Protein AF-A0A946HMH4-F1 (afdb_monomer_lite)

pLDDT: mean 85.77, std 17.29, range [41.47, 97.5]

Structure (mmCIF, N/CA/C/O backbone):
data_AF-A0A946HMH4-F1
#
_entry.id   AF-A0A946HMH4-F1
#
loop_
_atom_site.group_PDB
_atom_site.id
_atom_site.type_symbol
_atom_site.label_atom_id
_atom_site.label_alt_id
_atom_site.label_comp_id
_atom_site.label_asym_id
_atom_site.label_entity_id
_atom_site.label_seq_id
_atom_site.pdbx_PDB_ins_code
_atom_site.Cartn_x
_atom_site.Cartn_y
_atom_site.Cartn_z
_atom_site.occupancy
_atom_site.B_iso_or_equiv
_atom_site.auth_seq_id
_atom_site.auth_comp_id
_atom_site.auth_asym_id
_atom_site.auth_atom_id
_atom_site.pdbx_PDB_model_num
ATOM 1 N N . MET A 1 1 ? 57.431 -15.577 21.404 1.00 46.88 1 MET A N 1
ATOM 2 C CA . MET A 1 1 ? 56.459 -16.675 21.231 1.00 46.88 1 MET A CA 1
ATOM 3 C C . MET A 1 1 ? 55.102 -16.107 21.627 1.00 46.88 1 MET A C 1
ATOM 5 O O . MET A 1 1 ? 54.941 -15.817 22.798 1.00 46.88 1 MET A O 1
ATOM 9 N N . ARG A 1 2 ? 54.227 -15.893 20.629 1.00 43.94 2 ARG A N 1
ATOM 10 C CA . ARG A 1 2 ? 52.800 -15.492 20.683 1.00 43.94 2 ARG A CA 1
ATOM 11 C C . ARG A 1 2 ? 52.410 -14.152 21.348 1.00 43.94 2 ARG A C 1
ATOM 13 O O . ARG A 1 2 ? 52.299 -14.066 22.560 1.00 43.94 2 ARG A O 1
ATOM 20 N N . ASP A 1 3 ? 52.084 -13.182 20.493 1.00 54.28 3 ASP A N 1
ATOM 21 C CA . ASP A 1 3 ? 50.926 -12.270 20.629 1.00 54.28 3 ASP A CA 1
ATOM 22 C C . ASP A 1 3 ? 49.604 -13.092 20.633 1.00 54.28 3 ASP A C 1
ATOM 24 O O . ASP A 1 3 ? 49.654 -14.216 20.106 1.00 54.28 3 ASP A O 1
ATOM 28 N N . PRO A 1 4 ? 48.435 -12.613 21.150 1.00 51.03 4 PRO A N 1
ATOM 29 C CA . PRO A 1 4 ? 47.890 -11.296 20.771 1.00 51.03 4 PRO A CA 1
ATOM 30 C C . PRO A 1 4 ? 46.939 -10.531 21.731 1.00 51.03 4 PRO A C 1
ATOM 32 O O . PRO A 1 4 ? 46.182 -11.094 22.509 1.00 51.03 4 PRO A O 1
ATOM 35 N N . ILE A 1 5 ? 46.967 -9.203 21.565 1.00 48.56 5 ILE A N 1
ATOM 36 C CA . ILE A 1 5 ? 45.834 -8.269 21.380 1.00 48.56 5 ILE A CA 1
ATOM 37 C C . ILE A 1 5 ? 44.483 -8.714 21.969 1.00 48.56 5 ILE A C 1
ATOM 39 O O . ILE A 1 5 ? 43.686 -9.371 21.300 1.00 48.56 5 ILE A O 1
ATOM 43 N N . GLU A 1 6 ? 44.187 -8.243 23.179 1.00 49.50 6 GLU A N 1
ATOM 44 C CA . GLU A 1 6 ? 42.822 -8.142 23.693 1.00 49.50 6 GLU A CA 1
ATOM 45 C C . GLU A 1 6 ? 42.291 -6.716 23.530 1.00 49.50 6 GLU A C 1
ATOM 47 O O . GLU A 1 6 ? 43.016 -5.731 23.668 1.00 49.50 6 GLU A O 1
ATOM 52 N N . SER A 1 7 ? 40.980 -6.647 23.312 1.00 49.72 7 SER A N 1
ATOM 53 C CA . SER A 1 7 ? 40.153 -5.444 23.171 1.00 49.72 7 SER A CA 1
ATOM 54 C C . SER A 1 7 ? 40.175 -4.817 21.783 1.00 49.72 7 SER A C 1
ATOM 56 O O . SER A 1 7 ? 40.622 -3.697 21.542 1.00 49.72 7 SER A O 1
ATOM 58 N N . GLN A 1 8 ? 39.609 -5.605 20.870 1.00 50.38 8 GLN A N 1
ATOM 59 C CA . GLN A 1 8 ? 38.923 -5.156 19.671 1.00 50.38 8 GLN A CA 1
ATOM 60 C C . GLN A 1 8 ? 38.132 -3.867 19.916 1.00 50.38 8 GLN A C 1
ATOM 62 O O . GLN A 1 8 ? 37.273 -3.782 20.791 1.00 50.38 8 GLN A O 1
ATOM 67 N N . PHE A 1 9 ? 38.439 -2.893 19.065 1.00 48.16 9 PHE A N 1
ATOM 68 C CA . PHE A 1 9 ? 37.556 -1.849 18.579 1.00 48.16 9 PHE A CA 1
ATOM 69 C C . PHE A 1 9 ? 36.086 -2.291 18.595 1.00 48.16 9 PHE A C 1
ATOM 71 O O . PHE A 1 9 ? 35.651 -3.029 17.710 1.00 48.16 9 PHE A O 1
ATOM 78 N N . LEU A 1 10 ? 35.301 -1.770 19.539 1.00 47.47 10 LEU A N 1
ATOM 79 C CA . LEU A 1 10 ? 33.879 -1.581 19.294 1.00 47.47 10 LEU A CA 1
ATOM 80 C C . LEU A 1 10 ? 33.801 -0.464 18.246 1.00 47.47 10 LEU A C 1
ATOM 82 O O . LEU A 1 10 ? 33.780 0.723 18.568 1.00 47.47 10 LEU A O 1
ATOM 86 N N . GLN A 1 11 ? 33.887 -0.841 16.970 1.00 50.78 11 GLN A N 1
ATOM 87 C CA . GLN A 1 11 ? 33.410 0.024 15.907 1.00 50.78 11 GLN A CA 1
ATOM 88 C C . GLN A 1 11 ? 31.916 0.174 16.170 1.00 50.78 11 GLN A C 1
ATOM 90 O O . GLN A 1 11 ? 31.138 -0.736 15.899 1.00 50.78 11 GLN A O 1
ATOM 95 N N . THR A 1 12 ? 31.527 1.299 16.765 1.00 47.81 12 THR A N 1
ATOM 96 C CA . THR A 1 12 ? 30.177 1.825 16.618 1.00 47.81 12 THR A CA 1
ATOM 97 C C . THR A 1 12 ? 29.955 1.922 15.119 1.00 47.81 12 THR A C 1
ATOM 99 O O . THR A 1 12 ? 30.459 2.843 14.479 1.00 47.81 12 THR A O 1
ATOM 102 N N . ILE A 1 13 ? 29.298 0.916 14.542 1.00 54.22 13 ILE A N 1
ATOM 103 C CA . ILE A 1 13 ? 28.762 1.018 13.194 1.00 54.22 13 ILE A CA 1
ATOM 104 C C . ILE A 1 13 ? 27.828 2.228 13.269 1.00 54.22 13 ILE A C 1
ATOM 106 O O . ILE A 1 13 ? 26.900 2.203 14.083 1.00 54.22 13 ILE A O 1
ATOM 110 N N . PRO A 1 14 ? 28.085 3.320 12.532 1.00 41.47 14 PRO A N 1
ATOM 111 C CA . PRO A 1 14 ? 27.099 4.375 12.446 1.00 41.47 14 PRO A CA 1
ATOM 112 C C . PRO A 1 14 ? 25.861 3.744 11.806 1.00 41.47 14 PRO A C 1
ATOM 114 O O . PRO A 1 14 ? 25.912 3.291 10.664 1.00 41.47 14 PRO A O 1
ATOM 117 N N . ALA A 1 15 ? 24.773 3.646 12.573 1.00 51.88 15 ALA A N 1
ATOM 118 C CA . ALA A 1 15 ? 23.441 3.315 12.080 1.00 51.88 15 ALA A CA 1
ATOM 119 C C . ALA A 1 15 ? 22.941 4.496 11.239 1.00 51.88 15 ALA A C 1
ATOM 121 O O . ALA A 1 15 ? 22.095 5.284 11.650 1.00 51.88 15 ALA A O 1
ATOM 122 N N . THR A 1 16 ? 23.580 4.703 10.099 1.00 49.69 16 THR A N 1
ATOM 123 C CA . THR A 1 16 ? 23.320 5.802 9.184 1.00 49.69 16 THR A CA 1
ATOM 124 C C . THR A 1 16 ? 23.278 5.148 7.809 1.00 49.69 16 THR A C 1
ATOM 126 O O . THR A 1 16 ? 24.295 4.632 7.357 1.00 49.69 16 THR A O 1
ATOM 129 N N . ASP A 1 17 ? 22.075 5.091 7.230 1.00 44.22 17 ASP A N 1
ATOM 130 C CA . ASP A 1 17 ? 21.716 4.551 5.902 1.00 44.22 17 ASP A CA 1
ATOM 131 C C . ASP A 1 17 ? 21.231 3.086 5.792 1.00 44.22 17 ASP A C 1
ATOM 133 O O . ASP A 1 17 ? 21.239 2.531 4.699 1.00 44.22 17 ASP A O 1
ATOM 137 N N . ALA A 1 18 ? 20.736 2.452 6.863 1.00 46.19 18 ALA A N 1
ATOM 138 C CA . ALA A 1 18 ? 20.024 1.160 6.740 1.00 46.19 18 ALA A CA 1
ATOM 139 C C . ALA A 1 18 ? 18.513 1.294 6.440 1.00 46.19 18 ALA A C 1
ATOM 141 O O . ALA A 1 18 ? 17.882 0.296 6.123 1.00 46.19 18 ALA A O 1
ATOM 142 N N . TYR A 1 19 ? 17.962 2.511 6.531 1.00 52.53 19 TYR A N 1
ATOM 143 C CA . TYR A 1 19 ? 16.529 2.814 6.365 1.00 52.53 19 TYR A CA 1
ATOM 144 C C . TYR A 1 19 ? 16.202 3.573 5.075 1.00 52.53 19 TYR A C 1
ATOM 146 O O . TYR A 1 19 ? 15.056 3.890 4.809 1.00 52.53 19 TYR A O 1
ATOM 154 N N . ALA A 1 20 ? 17.200 3.917 4.261 1.00 56.62 20 ALA A N 1
ATOM 155 C CA . ALA A 1 20 ? 16.919 4.466 2.946 1.00 56.62 20 ALA A CA 1
ATOM 156 C C . ALA A 1 20 ? 16.812 3.284 1.991 1.00 56.62 20 ALA A C 1
ATOM 158 O O . ALA A 1 20 ? 17.843 2.714 1.620 1.00 56.62 20 ALA A O 1
ATOM 159 N N . LEU A 1 21 ? 15.594 2.917 1.592 1.00 66.38 21 LEU A N 1
ATOM 160 C CA . LEU A 1 21 ? 15.404 2.039 0.443 1.00 66.38 21 LEU A CA 1
ATOM 161 C C . LEU A 1 21 ? 16.364 2.450 -0.680 1.00 66.38 21 LEU A C 1
ATOM 163 O O . LEU A 1 21 ? 16.369 3.602 -1.131 1.00 66.38 21 LEU A O 1
ATOM 167 N N . ASP A 1 22 ? 17.227 1.522 -1.108 1.00 76.75 22 ASP A N 1
ATOM 168 C CA . ASP A 1 22 ? 18.206 1.817 -2.151 1.00 76.75 22 ASP A CA 1
ATOM 169 C C . ASP A 1 22 ? 17.431 2.268 -3.396 1.00 76.75 22 ASP A C 1
ATOM 171 O O . ASP A 1 22 ? 16.521 1.580 -3.858 1.00 76.75 22 ASP A O 1
ATOM 175 N N . ARG A 1 23 ? 17.806 3.407 -3.991 1.00 79.00 23 ARG A N 1
ATOM 176 C CA . ARG A 1 23 ? 17.242 3.888 -5.266 1.00 79.00 23 ARG A CA 1
ATOM 177 C C . ARG A 1 23 ? 17.214 2.798 -6.342 1.00 79.00 23 ARG A C 1
ATOM 179 O O . ARG A 1 23 ? 16.384 2.848 -7.246 1.00 79.00 23 ARG A O 1
ATOM 186 N N . LYS A 1 24 ? 18.116 1.813 -6.261 1.00 83.50 24 LYS A N 1
ATOM 187 C CA . LYS A 1 24 ? 18.099 0.626 -7.124 1.00 83.50 24 LYS A CA 1
ATOM 188 C C . LYS A 1 24 ? 16.880 -0.271 -6.907 1.00 83.50 24 LYS A C 1
ATOM 190 O O . LYS A 1 24 ? 16.355 -0.775 -7.893 1.00 83.50 24 LYS A O 1
ATOM 195 N N . ALA A 1 25 ? 16.443 -0.473 -5.665 1.00 85.75 25 ALA A N 1
ATOM 196 C CA . ALA A 1 25 ? 15.258 -1.262 -5.341 1.00 85.75 25 ALA A CA 1
ATOM 197 C C . ALA A 1 25 ? 14.000 -0.594 -5.905 1.00 85.75 25 ALA A C 1
ATOM 199 O O . ALA A 1 25 ? 13.253 -1.231 -6.643 1.00 85.75 25 ALA A O 1
ATOM 200 N N . VAL A 1 26 ? 13.842 0.716 -5.682 1.00 90.31 26 VAL A N 1
ATOM 201 C CA . VAL A 1 26 ? 12.727 1.493 -6.251 1.00 90.31 26 VAL A CA 1
ATOM 202 C C . VAL A 1 26 ? 12.725 1.411 -7.781 1.00 90.31 26 VAL A C 1
ATOM 204 O O . VAL A 1 26 ? 11.697 1.125 -8.388 1.00 90.31 26 VAL A O 1
ATOM 207 N N . ALA A 1 27 ? 13.885 1.582 -8.425 1.00 91.81 27 ALA A N 1
ATOM 208 C CA . ALA A 1 27 ? 13.994 1.463 -9.879 1.00 91.81 27 ALA A CA 1
ATOM 209 C C . ALA A 1 27 ? 13.638 0.057 -10.397 1.00 91.81 27 ALA A C 1
ATOM 211 O O . ALA A 1 27 ? 13.011 -0.064 -11.448 1.00 91.81 27 ALA A O 1
ATOM 212 N N . ALA A 1 28 ? 14.022 -1.000 -9.674 1.00 93.19 28 ALA A N 1
ATOM 213 C CA . ALA A 1 28 ? 13.677 -2.374 -10.030 1.00 93.19 28 ALA A CA 1
ATOM 214 C C . ALA A 1 28 ? 12.169 -2.636 -9.903 1.00 93.19 28 ALA A C 1
ATOM 216 O O . ALA A 1 28 ? 11.589 -3.269 -10.784 1.00 93.19 28 ALA A O 1
ATOM 217 N N . VAL A 1 29 ? 11.529 -2.104 -8.858 1.00 94.50 29 VAL A N 1
ATOM 218 C CA . VAL A 1 29 ? 10.074 -2.184 -8.681 1.00 94.50 29 VAL A CA 1
ATOM 219 C C . VAL A 1 29 ? 9.356 -1.462 -9.816 1.00 94.50 29 VAL A C 1
ATOM 221 O O . VAL A 1 29 ? 8.521 -2.069 -10.478 1.00 94.50 29 VAL A O 1
ATOM 224 N N . LEU A 1 30 ? 9.726 -0.214 -10.123 1.00 94.69 30 LEU A N 1
ATOM 225 C CA . LEU A 1 30 ? 9.123 0.536 -11.233 1.00 94.69 30 LEU A CA 1
ATOM 226 C C . LEU A 1 30 ? 9.286 -0.188 -12.578 1.00 94.69 30 LEU A C 1
ATOM 228 O O . LEU A 1 30 ? 8.341 -0.258 -13.361 1.00 94.69 30 LEU A O 1
ATOM 232 N N . TYR A 1 31 ? 10.451 -0.794 -12.821 1.00 96.12 31 TYR A N 1
ATOM 233 C CA . TYR A 1 31 ? 10.666 -1.618 -14.009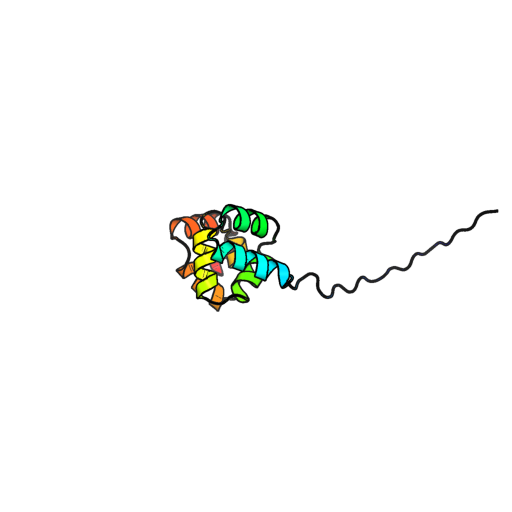 1.00 96.12 31 TYR A CA 1
ATOM 234 C C . TYR A 1 31 ? 9.719 -2.829 -14.056 1.00 96.12 31 TYR A C 1
ATOM 236 O O . TYR A 1 31 ? 9.123 -3.097 -15.100 1.00 96.12 31 TYR A O 1
ATOM 244 N N . ALA A 1 32 ? 9.526 -3.531 -12.935 1.00 96.25 32 ALA A N 1
ATOM 245 C CA . ALA A 1 32 ? 8.573 -4.637 -12.852 1.00 96.25 32 ALA A CA 1
ATOM 246 C C . ALA A 1 32 ? 7.133 -4.171 -13.138 1.00 96.25 32 ALA A C 1
ATOM 248 O O . ALA A 1 32 ? 6.406 -4.841 -13.875 1.00 96.25 32 ALA A O 1
ATOM 249 N N . LEU A 1 33 ? 6.738 -2.990 -12.641 1.00 96.44 33 LEU A N 1
ATOM 250 C CA . LEU A 1 33 ? 5.430 -2.390 -12.935 1.00 96.44 33 LEU A CA 1
ATOM 251 C C . LEU A 1 33 ? 5.267 -2.069 -14.425 1.00 96.44 33 LEU A C 1
ATOM 253 O O . LEU A 1 33 ? 4.210 -2.338 -15.004 1.00 96.44 33 LEU A O 1
ATOM 257 N N . ASP A 1 34 ? 6.291 -1.501 -15.063 1.00 96.38 34 ASP A N 1
ATOM 258 C CA . ASP A 1 34 ? 6.292 -1.170 -16.497 1.00 96.38 34 ASP A CA 1
ATOM 259 C C . ASP A 1 34 ? 6.180 -2.400 -17.389 1.00 96.38 34 ASP A C 1
ATOM 261 O O . ASP A 1 34 ? 5.497 -2.365 -18.413 1.00 96.38 34 ASP A O 1
ATOM 265 N N . MET A 1 35 ? 6.763 -3.511 -16.955 1.00 97.06 35 MET A N 1
ATOM 266 C CA . MET A 1 35 ? 6.643 -4.796 -17.635 1.00 97.06 35 MET A CA 1
ATOM 267 C C . MET A 1 35 ? 5.376 -5.572 -17.246 1.00 97.06 35 MET A C 1
ATOM 269 O O . MET A 1 35 ? 5.101 -6.607 -17.852 1.00 97.06 35 MET A O 1
ATOM 273 N N . SER A 1 36 ? 4.599 -5.086 -16.265 1.00 95.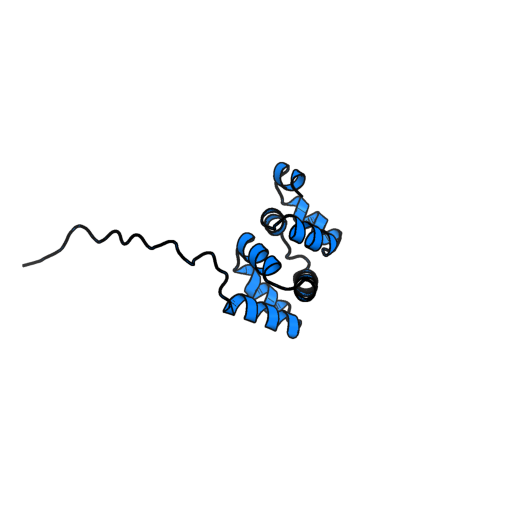19 36 SER A N 1
ATOM 274 C CA . SER A 1 36 ? 3.496 -5.828 -15.627 1.00 95.19 36 SER A CA 1
ATOM 275 C C . SER A 1 36 ? 3.926 -7.227 -15.152 1.00 95.19 36 SER A C 1
ATOM 277 O O . SER A 1 36 ? 3.163 -8.191 -15.229 1.00 95.19 36 SER A O 1
ATOM 279 N N . ASP A 1 37 ? 5.173 -7.347 -14.690 1.00 97.19 37 ASP A N 1
ATOM 280 C CA . ASP A 1 37 ? 5.774 -8.603 -14.246 1.00 97.19 37 ASP A CA 1
ATOM 281 C C . ASP A 1 37 ? 5.488 -8.822 -12.758 1.00 97.19 37 ASP A C 1
ATOM 283 O O . ASP A 1 37 ? 6.271 -8.455 -11.878 1.00 97.19 37 ASP A O 1
ATOM 287 N N . GLN A 1 38 ? 4.330 -9.424 -12.481 1.00 96.00 38 GLN A N 1
ATOM 288 C CA . GLN A 1 38 ? 3.906 -9.727 -11.116 1.00 96.00 38 GLN A CA 1
ATOM 289 C C . GLN A 1 38 ? 4.911 -10.630 -10.392 1.00 96.00 38 GLN A C 1
ATOM 291 O O . GLN A 1 38 ? 5.213 -10.398 -9.229 1.00 96.00 38 GLN A O 1
ATOM 296 N N . ALA A 1 39 ? 5.469 -11.640 -11.064 1.00 95.94 39 ALA A N 1
ATOM 297 C CA . ALA A 1 39 ? 6.382 -12.582 -10.421 1.00 95.94 39 ALA A CA 1
ATOM 298 C C . ALA A 1 39 ? 7.669 -11.888 -9.955 1.00 95.94 39 ALA A C 1
ATOM 300 O O . ALA A 1 39 ? 8.152 -12.148 -8.851 1.00 95.94 39 ALA A O 1
ATOM 301 N N . GLN A 1 40 ? 8.205 -10.979 -10.775 1.00 95.62 40 GLN A N 1
ATOM 302 C CA . GLN A 1 40 ? 9.341 -10.154 -10.383 1.00 95.62 40 GLN A CA 1
ATOM 303 C C . GLN A 1 40 ? 8.979 -9.195 -9.246 1.00 95.62 40 GLN A C 1
ATOM 305 O O . GLN A 1 40 ? 9.758 -9.086 -8.300 1.00 95.62 40 GLN A O 1
ATOM 310 N N . LEU A 1 41 ? 7.811 -8.544 -9.307 1.00 96.38 41 LEU A N 1
ATOM 311 C CA . LEU A 1 41 ? 7.346 -7.658 -8.239 1.00 96.38 41 LEU A CA 1
ATOM 312 C C . LEU A 1 41 ? 7.275 -8.403 -6.898 1.00 96.38 41 LEU A C 1
ATOM 314 O O . LEU A 1 41 ? 7.875 -7.954 -5.926 1.00 96.38 41 LEU A O 1
ATOM 318 N N . LEU A 1 42 ? 6.631 -9.572 -6.859 1.00 95.56 42 LEU A N 1
ATOM 319 C CA . LEU A 1 42 ? 6.521 -10.390 -5.647 1.00 95.56 42 LEU A CA 1
ATOM 320 C C . LEU A 1 42 ? 7.890 -10.827 -5.114 1.00 95.56 42 LEU A C 1
ATOM 322 O O . LEU A 1 42 ? 8.144 -10.772 -3.912 1.00 95.56 42 LEU A O 1
ATOM 326 N N . GLY A 1 43 ? 8.805 -11.224 -6.002 1.00 94.94 43 GLY A N 1
ATOM 327 C CA . GLY A 1 43 ? 10.166 -11.594 -5.613 1.00 94.94 43 GLY A CA 1
ATOM 328 C C . GLY A 1 43 ? 10.964 -10.432 -5.013 1.00 94.94 43 GLY A C 1
ATOM 329 O O . GLY A 1 43 ? 11.775 -10.653 -4.119 1.00 94.94 43 GLY A O 1
ATOM 330 N N . LEU A 1 44 ? 10.733 -9.204 -5.483 1.00 93.75 44 LEU A N 1
ATOM 331 C CA . LEU A 1 44 ? 11.356 -8.003 -4.926 1.00 93.75 44 LEU A CA 1
ATOM 332 C C . LEU A 1 44 ? 10.725 -7.615 -3.586 1.00 93.75 44 LEU A C 1
ATOM 334 O O . LEU A 1 44 ? 11.452 -7.330 -2.641 1.00 93.75 44 LEU A O 1
ATOM 338 N N . MET A 1 45 ? 9.393 -7.619 -3.506 1.00 93.69 45 MET A N 1
ATOM 339 C CA . MET A 1 45 ? 8.653 -7.145 -2.335 1.00 93.69 45 MET A CA 1
ATOM 340 C C . MET A 1 45 ? 8.708 -8.113 -1.151 1.00 93.69 45 MET A C 1
ATOM 342 O O . MET A 1 45 ? 8.845 -7.665 -0.023 1.00 93.69 45 MET A O 1
ATOM 346 N N . SER A 1 46 ? 8.715 -9.429 -1.384 1.00 91.31 46 SER A N 1
ATOM 347 C CA . SER A 1 46 ? 8.794 -10.442 -0.311 1.00 91.31 46 SER A CA 1
ATOM 348 C C . SER A 1 46 ? 10.086 -10.409 0.518 1.00 91.31 46 SER A C 1
ATOM 350 O O . SER A 1 46 ? 10.164 -11.051 1.564 1.00 91.31 46 SER A O 1
ATOM 352 N N . ALA A 1 47 ? 11.115 -9.693 0.056 1.00 89.12 47 ALA A N 1
ATOM 353 C CA . ALA A 1 47 ? 12.362 -9.492 0.788 1.00 89.12 47 ALA A CA 1
ATOM 354 C C . ALA A 1 47 ? 12.384 -8.193 1.615 1.00 89.12 47 ALA A C 1
ATOM 356 O O . ALA A 1 47 ? 13.365 -7.956 2.322 1.00 89.12 47 ALA A O 1
ATOM 357 N N . LEU A 1 48 ? 11.357 -7.347 1.490 1.00 91.31 48 LEU A N 1
ATOM 358 C CA . LEU A 1 48 ? 11.249 -6.051 2.156 1.00 91.31 48 LEU A CA 1
ATOM 359 C C . LEU A 1 48 ? 10.405 -6.165 3.426 1.00 91.31 48 LEU A C 1
ATOM 361 O O . LEU A 1 48 ? 9.476 -6.970 3.487 1.00 91.31 48 LEU A O 1
ATOM 365 N N . HIS A 1 49 ? 10.711 -5.344 4.432 1.00 93.75 49 HIS A N 1
ATOM 366 C CA . HIS A 1 49 ? 9.827 -5.210 5.589 1.00 93.75 49 HIS A CA 1
ATOM 367 C C . HIS A 1 49 ? 8.597 -4.361 5.233 1.00 93.75 49 HIS A C 1
ATOM 369 O O . HIS A 1 49 ? 8.672 -3.553 4.302 1.00 93.75 49 HIS A O 1
ATOM 375 N N . PRO A 1 50 ? 7.491 -4.469 5.993 1.00 94.19 50 PRO A N 1
ATOM 376 C CA . PRO A 1 50 ? 6.317 -3.619 5.794 1.00 94.19 50 PRO A CA 1
ATOM 377 C C . PRO A 1 50 ? 6.642 -2.118 5.775 1.00 94.19 50 PRO A C 1
ATOM 379 O O . PRO A 1 50 ? 6.203 -1.422 4.864 1.00 94.19 50 PRO A O 1
ATOM 382 N N . ALA A 1 51 ? 7.505 -1.649 6.684 1.00 93.75 51 ALA A N 1
ATOM 383 C CA . ALA A 1 51 ? 7.969 -0.259 6.718 1.00 93.75 51 ALA A CA 1
ATOM 384 C C . ALA A 1 51 ? 8.742 0.150 5.449 1.00 93.75 51 ALA A C 1
ATOM 386 O O . ALA A 1 51 ? 8.536 1.234 4.916 1.00 93.75 51 ALA A O 1
ATOM 387 N N . ASP A 1 52 ? 9.573 -0.743 4.900 1.00 93.62 52 ASP A N 1
ATOM 388 C CA . ASP A 1 52 ? 10.257 -0.483 3.630 1.00 93.62 52 ASP A CA 1
ATOM 389 C C . ASP A 1 52 ? 9.229 -0.382 2.484 1.00 93.62 52 ASP A C 1
ATOM 391 O O . ASP A 1 52 ? 9.326 0.474 1.610 1.00 93.62 52 ASP A O 1
ATOM 395 N N . ILE A 1 53 ? 8.208 -1.243 2.465 1.00 95.06 53 ILE A N 1
ATOM 396 C CA . ILE A 1 53 ? 7.151 -1.176 1.445 1.00 95.06 53 ILE A CA 1
ATOM 397 C C . ILE A 1 53 ? 6.346 0.126 1.577 1.00 95.06 53 ILE A C 1
ATOM 399 O O . ILE A 1 53 ? 6.040 0.744 0.554 1.00 95.06 53 ILE A O 1
ATOM 403 N N . ALA A 1 54 ? 6.044 0.564 2.800 1.00 95.38 54 ALA A N 1
ATOM 404 C CA . ALA A 1 54 ? 5.407 1.850 3.067 1.00 95.38 54 ALA A CA 1
ATOM 405 C C . ALA A 1 54 ? 6.256 3.011 2.519 1.00 95.38 54 ALA A C 1
ATOM 407 O O . ALA A 1 54 ? 5.783 3.752 1.655 1.00 95.38 54 ALA A O 1
ATOM 408 N N . ASP A 1 55 ? 7.544 3.071 2.869 1.00 94.06 55 ASP A N 1
ATOM 409 C CA . ASP A 1 55 ? 8.493 4.061 2.342 1.00 94.06 55 ASP A CA 1
ATOM 410 C C . ASP A 1 55 ? 8.529 4.074 0.802 1.00 94.06 55 ASP A C 1
ATOM 412 O O . ASP A 1 55 ? 8.625 5.130 0.168 1.00 94.06 55 ASP A O 1
ATOM 416 N N . LEU A 1 56 ? 8.460 2.901 0.160 1.00 94.69 56 LEU A N 1
ATOM 417 C CA . LEU A 1 56 ? 8.415 2.799 -1.300 1.00 94.69 56 LEU A CA 1
ATOM 418 C C . LEU A 1 56 ? 7.136 3.414 -1.865 1.00 94.69 56 LEU A C 1
ATOM 420 O O . LEU A 1 56 ? 7.200 4.159 -2.848 1.00 94.69 56 LEU A O 1
ATOM 424 N N . 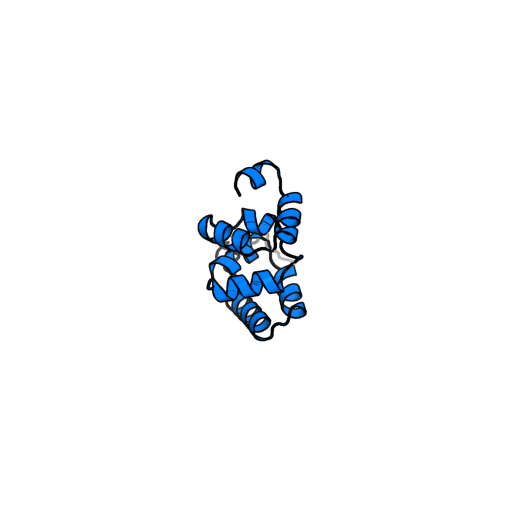LEU A 1 57 ? 5.988 3.087 -1.268 1.00 96.00 57 LEU A N 1
ATOM 425 C CA . LEU A 1 57 ? 4.691 3.618 -1.673 1.00 96.00 57 LEU A CA 1
ATOM 426 C C . LEU A 1 57 ? 4.666 5.139 -1.539 1.00 96.00 57 LEU A C 1
ATOM 428 O O . LEU A 1 57 ? 4.108 5.786 -2.418 1.00 96.00 57 LEU A O 1
ATOM 432 N N . GLU A 1 58 ? 5.297 5.714 -0.520 1.00 94.94 58 GLU A N 1
ATOM 433 C CA . GLU A 1 58 ? 5.386 7.164 -0.308 1.00 94.94 58 GLU A CA 1
ATOM 434 C C . GLU A 1 58 ? 6.318 7.868 -1.305 1.00 94.94 58 GLU A C 1
ATOM 436 O O . GLU A 1 58 ? 6.053 8.995 -1.735 1.00 94.94 58 GLU A O 1
ATOM 441 N N . GLN A 1 59 ? 7.394 7.200 -1.727 1.00 92.81 59 GLN A N 1
ATOM 442 C CA . GLN A 1 59 ? 8.373 7.755 -2.667 1.00 92.81 59 GLN A CA 1
ATOM 443 C C . GLN A 1 59 ? 7.876 7.814 -4.116 1.00 92.81 59 GLN A C 1
ATOM 445 O O . GLN A 1 59 ? 8.335 8.659 -4.896 1.00 92.81 59 GLN A O 1
ATOM 450 N N . ILE A 1 60 ? 6.981 6.907 -4.511 1.00 94.19 60 ILE A N 1
ATOM 451 C CA . ILE A 1 60 ? 6.458 6.847 -5.879 1.00 94.19 60 ILE A CA 1
ATOM 452 C C . ILE A 1 60 ? 5.231 7.750 -6.058 1.00 94.19 60 ILE A C 1
ATOM 454 O O . ILE A 1 60 ? 4.527 8.125 -5.121 1.00 94.19 60 ILE A O 1
ATOM 458 N N . ASN A 1 61 ? 4.968 8.136 -7.307 1.00 95.50 61 ASN A N 1
ATOM 459 C CA . ASN A 1 61 ? 3.794 8.945 -7.624 1.00 95.50 61 ASN A CA 1
ATOM 460 C C . ASN A 1 61 ? 2.496 8.115 -7.511 1.00 95.50 61 ASN A C 1
ATOM 462 O O . ASN A 1 61 ? 2.515 6.888 -7.601 1.00 95.50 61 ASN A O 1
ATOM 466 N N . ALA A 1 62 ? 1.354 8.796 -7.386 1.00 95.81 62 ALA A N 1
ATOM 467 C CA . ALA A 1 62 ? 0.040 8.164 -7.217 1.00 95.81 62 ALA A CA 1
ATOM 468 C C . ALA A 1 62 ? -0.337 7.176 -8.341 1.00 95.81 62 ALA A C 1
ATOM 470 O O . ALA A 1 62 ? -1.014 6.177 -8.103 1.00 95.81 62 ALA A O 1
ATOM 471 N N . PHE A 1 63 ? 0.109 7.431 -9.577 1.00 96.12 63 PHE A N 1
ATOM 472 C CA . PHE A 1 63 ? -0.170 6.543 -10.706 1.00 96.12 63 PHE A CA 1
ATOM 473 C C . PHE A 1 63 ? 0.569 5.208 -10.562 1.00 96.12 63 PHE A C 1
ATOM 475 O O . PHE A 1 63 ? -0.044 4.149 -10.696 1.00 96.12 63 PHE A O 1
ATOM 482 N N . ASP A 1 64 ? 1.861 5.248 -10.240 1.00 97.06 64 ASP A N 1
ATOM 483 C CA . ASP A 1 64 ? 2.659 4.039 -10.030 1.00 97.06 64 ASP A CA 1
ATOM 484 C C . ASP A 1 64 ? 2.257 3.305 -8.749 1.00 97.06 64 ASP A C 1
ATOM 486 O O . ASP A 1 64 ? 2.194 2.078 -8.749 1.00 97.06 64 ASP A O 1
ATOM 490 N N . ARG A 1 65 ? 1.875 4.034 -7.695 1.00 97.06 65 ARG A N 1
ATOM 491 C CA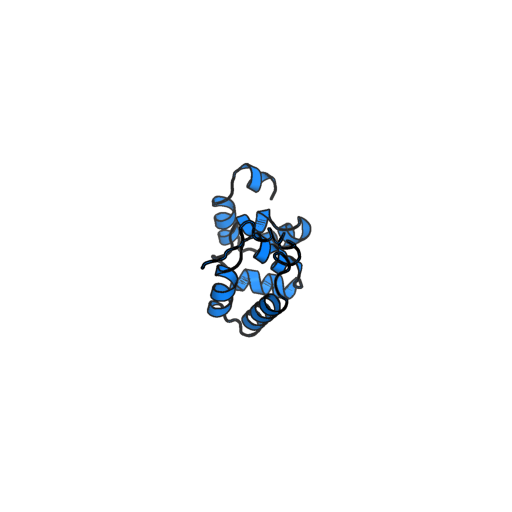 . ARG A 1 65 ? 1.308 3.456 -6.470 1.00 97.06 65 ARG A CA 1
ATOM 492 C C . ARG A 1 65 ? 0.050 2.641 -6.750 1.00 97.06 65 ARG A C 1
ATOM 494 O O . ARG A 1 65 ? -0.028 1.491 -6.330 1.00 97.06 65 ARG A O 1
ATOM 501 N N . ARG A 1 66 ? -0.897 3.179 -7.528 1.00 96.31 66 ARG A N 1
ATOM 502 C CA . ARG A 1 66 ? -2.099 2.437 -7.946 1.00 96.31 66 ARG A CA 1
ATOM 503 C C . ARG A 1 66 ? -1.734 1.151 -8.691 1.00 96.31 66 ARG A C 1
ATOM 505 O O . ARG A 1 66 ? -2.256 0.090 -8.371 1.00 96.31 66 ARG A O 1
ATOM 512 N N . ARG A 1 67 ? -0.805 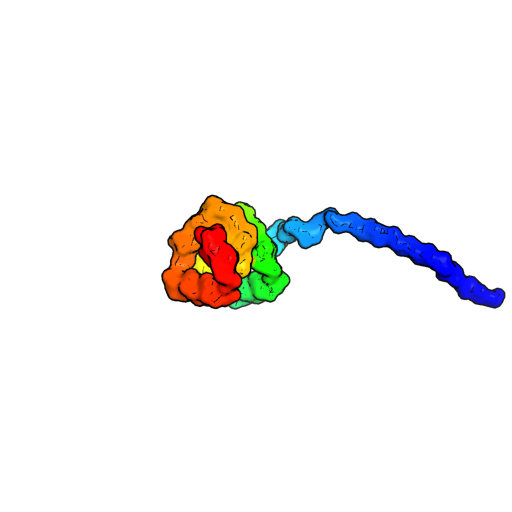1.244 -9.649 1.00 97.25 67 ARG A N 1
ATOM 513 C CA . ARG A 1 67 ? -0.331 0.089 -10.430 1.00 97.25 67 ARG A CA 1
ATOM 514 C C . ARG A 1 67 ? 0.323 -0.970 -9.554 1.00 97.25 67 ARG A C 1
ATOM 516 O O . ARG A 1 67 ? 0.126 -2.154 -9.802 1.00 97.25 67 ARG A O 1
ATOM 523 N N . LEU A 1 68 ? 1.098 -0.548 -8.559 1.00 97.50 68 LEU A N 1
ATOM 524 C CA . LEU A 1 68 ? 1.739 -1.447 -7.611 1.00 97.50 68 LEU A CA 1
ATOM 525 C C . LEU A 1 68 ? 0.699 -2.183 -6.778 1.00 97.50 68 LEU A C 1
ATOM 527 O O . LEU A 1 68 ? 0.737 -3.405 -6.747 1.00 97.50 68 LEU A O 1
ATOM 531 N N . ILE A 1 69 ? -0.253 -1.465 -6.183 1.00 96.81 69 ILE A N 1
ATOM 532 C CA . ILE A 1 69 ? -1.332 -2.056 -5.380 1.00 96.81 69 ILE A CA 1
ATOM 533 C C . ILE A 1 69 ? -2.131 -3.067 -6.210 1.00 96.81 69 ILE A C 1
ATOM 535 O O . ILE A 1 69 ? -2.359 -4.188 -5.762 1.00 96.81 69 ILE A O 1
ATOM 539 N N . ASP A 1 70 ? -2.490 -2.706 -7.444 1.00 95.75 70 ASP A N 1
ATOM 540 C CA . ASP A 1 70 ? -3.244 -3.582 -8.343 1.00 95.75 70 ASP A CA 1
ATOM 541 C C . ASP A 1 70 ? -2.448 -4.840 -8.745 1.00 95.75 70 ASP A C 1
ATOM 543 O O . ASP A 1 70 ? -3.030 -5.913 -8.904 1.00 95.75 70 ASP A O 1
ATOM 547 N N . LEU A 1 71 ? -1.126 -4.727 -8.928 1.00 96.25 71 LEU A N 1
ATOM 548 C CA . LEU A 1 71 ? -0.271 -5.853 -9.314 1.00 96.25 71 LEU A CA 1
ATOM 549 C C . LEU A 1 71 ? 0.137 -6.721 -8.114 1.00 96.25 71 LEU A C 1
ATOM 551 O O . LEU A 1 71 ? 0.338 -7.922 -8.279 1.00 96.25 71 LEU A O 1
ATOM 555 N N . TYR A 1 72 ? 0.257 -6.139 -6.922 1.00 96.12 72 TYR A N 1
ATOM 556 C CA . TYR A 1 72 ? 0.590 -6.844 -5.682 1.00 96.12 72 TYR A CA 1
ATOM 557 C C . TYR A 1 72 ? -0.625 -7.598 -5.113 1.00 96.12 72 TYR A C 1
ATOM 559 O O . TYR A 1 72 ? -0.486 -8.722 -4.633 1.00 96.12 72 TYR A O 1
ATOM 567 N N . ASP A 1 73 ? -1.829 -7.038 -5.288 1.00 93.69 73 ASP A N 1
ATOM 568 C CA . ASP A 1 73 ? -3.130 -7.660 -5.008 1.00 93.69 73 ASP A CA 1
ATOM 569 C C . ASP A 1 73 ? -3.183 -8.323 -3.618 1.00 93.69 73 ASP A C 1
ATOM 571 O O . ASP A 1 73 ? -3.090 -7.643 -2.602 1.00 93.69 73 ASP A O 1
ATOM 575 N N . LYS A 1 74 ? -3.337 -9.650 -3.556 1.00 93.62 74 LYS A N 1
ATOM 576 C CA . LYS A 1 74 ? -3.569 -10.407 -2.315 1.00 93.62 74 LYS A CA 1
ATOM 577 C C . LYS A 1 74 ? -2.367 -10.515 -1.388 1.00 93.62 74 LYS A C 1
ATOM 579 O O . LYS A 1 74 ? -2.537 -10.975 -0.268 1.00 93.62 74 LYS A O 1
ATOM 584 N N . GLU A 1 75 ? -1.184 -10.141 -1.855 1.00 94.06 75 GLU A N 1
ATOM 585 C CA . GLU A 1 75 ? 0.027 -10.156 -1.032 1.00 94.06 75 GLU A CA 1
ATOM 586 C C . GLU A 1 75 ? 0.148 -8.877 -0.184 1.00 94.06 75 GLU A C 1
ATOM 588 O O . GLU A 1 75 ? 1.107 -8.720 0.570 1.00 94.06 75 GLU A O 1
ATOM 593 N N . PHE A 1 76 ? -0.809 -7.949 -0.318 1.00 94.75 76 PHE A N 1
ATOM 594 C CA . PHE A 1 76 ? -0.872 -6.734 0.481 1.00 94.75 76 PHE A CA 1
ATOM 595 C C . PHE A 1 76 ? -1.269 -7.050 1.928 1.00 94.75 76 PHE A C 1
ATOM 597 O O . PHE A 1 76 ? -2.379 -7.515 2.187 1.00 94.75 76 PHE A O 1
ATOM 604 N N . ASP A 1 77 ? -0.359 -6.750 2.849 1.00 92.44 77 ASP A N 1
ATOM 605 C CA . ASP A 1 77 ? -0.495 -6.978 4.286 1.00 92.44 77 ASP A CA 1
ATOM 606 C C . ASP A 1 77 ? -1.016 -5.721 5.009 1.00 92.44 77 ASP A C 1
ATOM 608 O O . ASP A 1 77 ? -0.764 -4.590 4.576 1.00 92.44 77 ASP A O 1
ATOM 612 N N . GLY A 1 78 ? -1.740 -5.917 6.109 1.00 94.12 78 GLY A N 1
ATOM 613 C CA . GLY A 1 78 ? -2.192 -4.847 6.988 1.00 94.12 78 GLY A CA 1
ATOM 614 C C . GLY A 1 78 ? -1.042 -4.107 7.660 1.00 94.12 78 GLY A C 1
ATOM 615 O O . GLY A 1 78 ? -1.140 -2.889 7.804 1.00 94.12 78 GLY A O 1
ATOM 616 N N . ASP A 1 79 ? 0.066 -4.784 7.976 1.00 95.25 79 ASP A N 1
ATOM 617 C CA . ASP A 1 79 ? 1.245 -4.153 8.589 1.00 95.25 79 ASP A CA 1
ATOM 618 C C . ASP A 1 79 ? 1.763 -2.988 7.729 1.00 95.25 79 ASP A C 1
ATOM 620 O O . ASP A 1 79 ? 2.217 -1.966 8.236 1.00 95.25 79 ASP A O 1
ATOM 624 N N . ILE A 1 80 ? 1.638 -3.098 6.399 1.00 95.88 80 ILE A N 1
ATOM 625 C CA . ILE A 1 80 ? 2.017 -2.027 5.469 1.00 95.88 80 ILE A CA 1
ATOM 626 C C . ILE A 1 80 ? 1.135 -0.792 5.694 1.00 95.88 80 ILE A C 1
ATOM 628 O O . ILE A 1 80 ? 1.630 0.328 5.628 1.00 95.88 80 ILE A O 1
ATOM 632 N N . LEU A 1 81 ? -0.166 -0.969 5.960 1.00 95.56 81 LEU A N 1
ATOM 633 C CA . LEU A 1 81 ? -1.082 0.147 6.223 1.00 95.56 81 LEU A CA 1
ATOM 634 C C . LEU A 1 81 ? -0.710 0.890 7.506 1.00 95.56 81 LEU A C 1
ATOM 636 O O . LEU A 1 81 ? -0.745 2.120 7.513 1.00 95.56 81 LEU A O 1
ATOM 640 N N . SER A 1 82 ? -0.338 0.155 8.554 1.00 94.31 82 SER A N 1
ATOM 641 C CA . SER A 1 82 ? 0.033 0.710 9.859 1.00 94.31 82 SER A CA 1
ATOM 642 C C . SER A 1 82 ? 1.283 1.592 9.796 1.00 94.31 82 SER A C 1
ATOM 644 O O . SER A 1 82 ? 1.362 2.583 10.524 1.00 94.31 82 SER A O 1
ATOM 646 N N . GLU A 1 83 ? 2.212 1.286 8.889 1.00 95.19 83 GLU A N 1
ATOM 647 C CA . GLU A 1 83 ? 3.467 2.027 8.704 1.00 95.19 83 GLU A CA 1
ATOM 648 C C . GLU A 1 83 ? 3.336 3.251 7.776 1.00 95.19 83 GLU A C 1
ATOM 650 O O . GLU A 1 83 ? 4.207 4.115 7.779 1.00 95.19 83 GLU A O 1
ATOM 655 N N . LEU A 1 84 ? 2.261 3.355 6.985 1.00 96.19 84 LEU A N 1
ATOM 656 C CA . LEU A 1 84 ? 2.059 4.471 6.052 1.00 96.19 84 LEU A CA 1
ATOM 657 C C . LEU A 1 84 ? 1.671 5.773 6.758 1.00 96.19 84 LEU A C 1
ATOM 659 O O . LEU A 1 84 ? 0.793 5.775 7.631 1.00 96.19 84 LEU A O 1
ATOM 663 N N . ASP A 1 85 ? 2.187 6.894 6.249 1.00 95.50 85 ASP A N 1
ATOM 664 C CA . ASP A 1 85 ? 1.683 8.234 6.548 1.00 95.50 85 ASP A CA 1
ATOM 665 C C . ASP A 1 85 ? 0.176 8.348 6.244 1.00 95.50 85 ASP A C 1
ATOM 667 O O . ASP A 1 85 ? -0.301 7.899 5.198 1.00 95.50 85 ASP A O 1
ATOM 671 N N . GLU A 1 86 ? -0.575 9.038 7.112 1.00 94.81 86 GLU A N 1
ATOM 672 C CA . GLU A 1 86 ? -2.049 9.156 7.075 1.00 94.81 86 GLU A CA 1
ATOM 673 C C . GLU A 1 86 ? -2.599 9.473 5.671 1.00 94.81 86 GLU A C 1
ATOM 675 O O . GLU A 1 86 ? -3.480 8.784 5.159 1.00 94.81 86 GLU A O 1
ATOM 680 N N . SER A 1 87 ? -2.022 10.467 4.987 1.00 95.50 87 SER A N 1
ATOM 681 C CA . SER A 1 87 ? -2.492 10.870 3.653 1.00 95.50 87 SER A CA 1
ATOM 682 C C . SER A 1 87 ? -2.290 9.802 2.572 1.00 95.50 87 SER A C 1
ATOM 684 O O . SER A 1 87 ? -3.099 9.694 1.649 1.00 95.50 87 SER A O 1
ATOM 686 N N . ILE A 1 88 ? -1.218 9.011 2.673 1.00 97.06 88 ILE A N 1
ATOM 687 C CA . ILE A 1 88 ? -0.923 7.938 1.722 1.00 97.06 88 ILE A CA 1
ATOM 688 C C . ILE A 1 88 ? -1.722 6.693 2.093 1.00 97.06 88 ILE A C 1
ATOM 690 O O . ILE A 1 88 ? -2.263 6.045 1.201 1.00 97.06 88 ILE A O 1
ATOM 694 N N . ARG A 1 89 ? -1.887 6.405 3.388 1.00 96.62 89 ARG A N 1
ATOM 695 C CA . ARG A 1 89 ? -2.758 5.345 3.908 1.00 96.62 89 ARG A CA 1
ATOM 696 C C . ARG A 1 89 ? -4.182 5.477 3.380 1.00 96.62 89 ARG A C 1
ATOM 698 O O . ARG A 1 89 ? -4.696 4.520 2.807 1.00 96.62 89 ARG A O 1
ATOM 705 N N . GLU A 1 90 ? -4.793 6.658 3.476 1.00 95.69 90 GLU A N 1
ATOM 706 C CA . GLU A 1 90 ? -6.135 6.906 2.928 1.00 95.69 90 GLU A CA 1
ATOM 707 C C . GLU A 1 90 ? -6.204 6.633 1.414 1.00 95.69 90 GLU A C 1
ATOM 709 O O . GLU A 1 90 ? -7.148 6.005 0.922 1.00 95.69 90 GLU A O 1
ATOM 714 N N . GLU A 1 91 ? -5.190 7.073 0.661 1.00 96.25 91 GLU A N 1
ATOM 715 C CA . GLU A 1 91 ? -5.102 6.839 -0.783 1.00 96.25 91 GLU A CA 1
ATOM 716 C C . GLU A 1 91 ? -4.988 5.341 -1.109 1.00 96.25 91 GLU A C 1
ATOM 718 O O . GLU A 1 91 ? -5.660 4.847 -2.020 1.00 96.25 91 GLU A O 1
ATOM 723 N N . VAL A 1 92 ? -4.162 4.616 -0.352 1.00 96.88 92 VAL A N 1
ATOM 724 C CA . VAL A 1 92 ? -3.935 3.175 -0.496 1.00 96.88 92 VAL A CA 1
ATOM 725 C C . VAL A 1 92 ? -5.197 2.391 -0.137 1.00 96.88 92 VAL A C 1
ATOM 727 O O . VAL A 1 92 ? -5.611 1.536 -0.917 1.00 96.88 92 VAL A O 1
ATOM 730 N N . ILE A 1 93 ? -5.875 2.723 0.964 1.00 96.00 93 ILE A N 1
ATOM 731 C CA . ILE A 1 93 ? -7.154 2.111 1.360 1.00 96.00 93 ILE A CA 1
ATOM 732 C C . ILE A 1 93 ? -8.208 2.309 0.264 1.00 96.00 93 ILE A C 1
ATOM 734 O O . ILE A 1 93 ? -8.905 1.366 -0.109 1.00 96.00 93 ILE A O 1
ATOM 738 N N . ALA A 1 94 ? -8.292 3.510 -0.315 1.00 95.19 94 ALA A N 1
ATOM 739 C CA . ALA A 1 94 ? -9.185 3.790 -1.441 1.00 95.19 94 ALA A CA 1
ATOM 740 C C . ALA A 1 94 ? -8.762 3.086 -2.747 1.00 95.19 94 ALA A C 1
ATOM 742 O O . ALA A 1 94 ? -9.542 3.003 -3.709 1.00 95.19 94 ALA A O 1
ATOM 743 N N . ALA A 1 95 ? -7.517 2.613 -2.820 1.00 95.50 95 ALA A N 1
ATOM 744 C CA . ALA A 1 95 ? -6.990 1.877 -3.954 1.00 95.50 95 ALA A CA 1
ATOM 745 C C . ALA A 1 95 ? -7.162 0.367 -3.863 1.00 95.50 95 ALA A C 1
ATOM 747 O O . ALA A 1 95 ? -7.401 -0.263 -4.897 1.00 95.50 95 ALA A O 1
ATOM 748 N N . LEU A 1 96 ? -7.106 -0.181 -2.655 1.00 96.75 96 LEU A N 1
ATOM 749 C CA . LEU A 1 96 ? -7.254 -1.602 -2.409 1.00 96.75 96 LEU A CA 1
ATOM 750 C C . LEU A 1 96 ? -8.627 -2.115 -2.842 1.00 96.75 96 LEU A C 1
ATOM 752 O O . LEU A 1 96 ? -9.670 -1.466 -2.711 1.00 96.75 96 LEU A O 1
ATOM 756 N N . ARG A 1 97 ? -8.628 -3.347 -3.349 1.00 95.88 97 ARG A N 1
ATOM 757 C CA . ARG A 1 97 ? -9.871 -4.076 -3.582 1.00 95.88 97 ARG A CA 1
ATOM 758 C C . ARG A 1 97 ? -10.525 -4.374 -2.226 1.00 95.88 97 ARG A C 1
ATOM 760 O O . ARG A 1 97 ? -9.809 -4.742 -1.295 1.00 95.88 97 ARG A O 1
ATOM 767 N N . PRO A 1 98 ? -11.863 -4.284 -2.100 1.00 95.31 98 PRO A N 1
ATOM 768 C CA . PRO A 1 98 ? -12.530 -4.468 -0.811 1.00 95.31 98 PRO A CA 1
ATOM 769 C C . PRO A 1 98 ? -12.221 -5.806 -0.134 1.00 95.31 98 PRO A C 1
ATOM 771 O O . PRO A 1 98 ? -12.127 -5.860 1.084 1.00 95.31 98 PRO A O 1
ATOM 774 N N . ASP A 1 99 ? -12.063 -6.883 -0.908 1.00 95.50 99 ASP A N 1
ATOM 775 C CA . A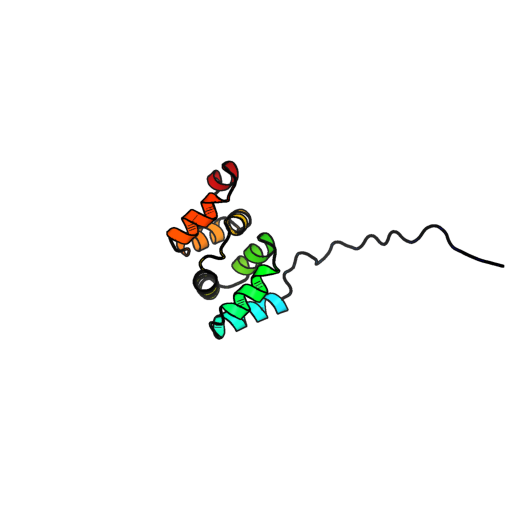SP A 1 99 ? -11.696 -8.190 -0.367 1.00 95.50 99 ASP A CA 1
ATOM 776 C C . ASP A 1 99 ? -10.258 -8.222 0.158 1.00 95.50 99 ASP A C 1
ATOM 778 O O . ASP A 1 99 ? -10.037 -8.770 1.229 1.00 95.50 99 ASP A O 1
ATOM 782 N N . VAL A 1 100 ? -9.312 -7.585 -0.535 1.00 95.81 100 VAL A N 1
ATOM 783 C CA . VAL A 1 100 ? -7.916 -7.487 -0.078 1.00 95.81 100 VAL A CA 1
ATOM 784 C C . VAL A 1 100 ? -7.826 -6.651 1.194 1.00 95.81 100 VAL A C 1
ATOM 786 O O . VAL A 1 100 ? -7.214 -7.089 2.157 1.00 95.81 100 VAL A O 1
ATOM 789 N N . LEU A 1 101 ? -8.497 -5.495 1.238 1.00 96.00 101 LEU A N 1
ATOM 790 C CA . LEU A 1 101 ? -8.531 -4.651 2.435 1.00 96.00 101 LEU A CA 1
ATOM 791 C C . LEU A 1 101 ? -9.092 -5.406 3.647 1.00 96.00 101 LEU A C 1
ATOM 793 O O . LEU A 1 101 ? -8.559 -5.295 4.743 1.00 96.00 101 LEU A O 1
ATOM 797 N N . VAL A 1 102 ? -10.167 -6.177 3.457 1.00 95.19 102 VAL A N 1
ATOM 798 C CA . VAL A 1 102 ? -10.756 -6.972 4.542 1.00 95.19 102 VAL A CA 1
ATOM 799 C C . VAL A 1 102 ? -9.781 -8.023 5.061 1.00 95.19 102 VAL A C 1
ATOM 801 O O . VAL A 1 102 ? -9.746 -8.227 6.269 1.00 95.19 102 VAL A O 1
ATOM 804 N N . GLU A 1 103 ? -9.026 -8.698 4.193 1.00 94.56 103 GLU A N 1
ATOM 805 C CA . GLU A 1 103 ? -8.020 -9.661 4.653 1.00 94.56 103 GLU A CA 1
ATOM 806 C C . GLU A 1 103 ? -6.834 -8.959 5.327 1.00 94.56 103 GLU A C 1
ATOM 808 O O . GLU A 1 103 ? -6.483 -9.341 6.435 1.00 94.56 103 GLU A O 1
ATOM 813 N N . ALA A 1 104 ? -6.309 -7.872 4.755 1.00 93.50 104 ALA A N 1
ATOM 814 C CA . ALA A 1 104 ? -5.221 -7.096 5.354 1.00 93.50 104 ALA A CA 1
ATOM 815 C C . ALA A 1 104 ? -5.570 -6.614 6.776 1.00 93.50 104 ALA A C 1
ATOM 817 O O . ALA A 1 104 ? -4.796 -6.771 7.710 1.00 93.50 104 ALA A O 1
ATOM 818 N N . VAL A 1 105 ? -6.785 -6.094 6.972 1.00 94.25 105 VAL A N 1
ATOM 819 C CA . VAL A 1 105 ? -7.254 -5.605 8.280 1.00 94.25 105 VAL A CA 1
ATOM 820 C C . VAL A 1 105 ? -7.551 -6.740 9.270 1.00 94.25 105 VAL A C 1
ATOM 822 O O . VAL A 1 105 ? -7.600 -6.504 10.474 1.00 94.25 105 VAL A O 1
ATOM 825 N N . ARG A 1 106 ? -7.776 -7.977 8.808 1.00 91.12 106 ARG A N 1
ATOM 826 C CA . ARG A 1 106 ? -8.048 -9.117 9.705 1.00 91.12 106 ARG A CA 1
ATOM 827 C C . ARG A 1 106 ? -6.830 -9.578 10.482 1.00 91.12 106 ARG A C 1
ATOM 829 O O . ARG A 1 106 ? -7.017 -10.129 11.567 1.00 91.12 106 ARG A O 1
ATOM 836 N N . ASP A 1 107 ? -5.650 -9.396 9.908 1.00 85.56 107 ASP A N 1
ATOM 837 C CA . ASP A 1 107 ? -4.398 -9.872 10.487 1.00 85.56 107 ASP A CA 1
ATOM 838 C C . ASP A 1 107 ? -3.763 -8.835 11.435 1.00 85.56 107 ASP A C 1
ATOM 840 O O . ASP A 1 107 ? -2.866 -9.185 12.198 1.00 85.56 107 ASP A O 1
ATOM 844 N N . LEU A 1 108 ? -4.302 -7.609 11.466 1.00 91.44 108 LEU A N 1
ATOM 845 C CA . LEU A 1 108 ? -3.880 -6.517 12.348 1.00 91.44 108 LEU A CA 1
ATOM 846 C C . LEU A 1 108 ? -4.388 -6.638 13.790 1.00 91.44 108 LEU A C 1
ATOM 848 O O . LEU A 1 108 ? -5.456 -7.206 14.066 1.00 91.44 108 LEU A O 1
ATOM 852 N N . GLU A 1 109 ? -3.654 -6.023 14.723 1.00 89.00 109 GLU A N 1
ATOM 853 C CA . GLU A 1 109 ? -4.101 -5.893 16.109 1.00 89.00 109 GLU A CA 1
ATOM 854 C C . GLU A 1 109 ? -5.277 -4.903 16.231 1.00 89.00 109 GLU A C 1
ATOM 856 O O . GLU A 1 109 ? -5.481 -3.996 15.425 1.00 89.00 109 GLU A O 1
ATOM 861 N N . SER A 1 110 ? -6.129 -5.091 17.246 1.00 86.94 110 SER A N 1
ATOM 862 C CA . SER A 1 110 ? -7.381 -4.321 17.358 1.00 86.94 110 SER A CA 1
ATOM 863 C C . SER A 1 110 ? -7.172 -2.822 17.579 1.00 86.94 110 SER A C 1
ATOM 865 O O . SER A 1 110 ? -8.067 -2.046 17.260 1.00 86.94 110 SER A O 1
ATOM 867 N N . ASP A 1 111 ? -6.055 -2.421 18.175 1.00 88.75 111 ASP A N 1
ATOM 868 C CA . ASP A 1 111 ? -5.650 -1.027 18.344 1.00 88.75 111 ASP A CA 1
ATOM 869 C C . ASP A 1 111 ? -5.106 -0.426 17.047 1.00 88.75 111 ASP A C 1
ATOM 871 O O . ASP A 1 111 ? -5.494 0.687 16.709 1.00 88.75 111 ASP A O 1
ATOM 875 N N . GLU A 1 112 ? -4.345 -1.184 16.260 1.00 89.00 112 GLU A N 1
ATOM 876 C CA . GLU A 1 112 ? -3.857 -0.736 14.949 1.00 89.00 112 GLU A CA 1
ATOM 877 C C . GLU A 1 112 ? -5.011 -0.476 13.974 1.00 89.00 112 GLU A C 1
ATOM 879 O O . GLU A 1 112 ? -5.027 0.536 13.280 1.00 89.00 112 GLU A O 1
ATOM 884 N N . VAL A 1 113 ? -6.044 -1.327 13.984 1.00 89.25 113 VAL A N 1
ATOM 885 C CA . VAL A 1 113 ? -7.254 -1.128 13.164 1.00 89.25 113 VAL A CA 1
ATOM 886 C C . VAL A 1 113 ? -8.031 0.135 13.553 1.00 89.25 113 VAL A C 1
ATOM 888 O O . VAL A 1 113 ? -8.720 0.710 12.714 1.00 89.25 113 VAL A O 1
ATOM 891 N N . VAL A 1 114 ? -7.964 0.567 14.817 1.00 88.50 114 VAL A N 1
ATOM 892 C CA . VAL A 1 114 ? -8.617 1.811 15.268 1.00 88.50 114 VAL A CA 1
ATOM 893 C C . VAL A 1 114 ? -7.910 3.048 14.707 1.00 88.50 114 VAL A C 1
ATOM 895 O O . VAL A 1 114 ? -8.561 4.084 14.557 1.00 88.50 114 VAL A O 1
ATOM 898 N N . ASP A 1 115 ? -6.624 2.924 14.375 1.00 84.06 115 ASP A N 1
ATOM 899 C CA . ASP A 1 115 ? -5.782 3.990 13.831 1.00 84.06 115 ASP A CA 1
ATOM 900 C C . ASP A 1 115 ? -5.779 4.041 12.283 1.00 84.06 115 ASP A C 1
ATOM 902 O O . ASP A 1 115 ? -5.099 4.890 11.698 1.00 84.06 115 ASP A O 1
ATOM 906 N N . LEU A 1 116 ? -6.523 3.154 11.604 1.00 83.50 116 LEU A N 1
ATOM 907 C CA . LEU A 1 116 ? -6.727 3.148 10.142 1.00 83.50 116 LEU A CA 1
ATOM 908 C C . LEU A 1 116 ? -7.899 4.033 9.693 1.00 83.50 116 LEU A C 1
ATOM 910 O O . LEU A 1 116 ? -7.740 4.670 8.628 1.00 83.50 116 LEU A O 1
#

Secondary structure (DSSP, 8-state):
----------------SSSS--HHHHHHHHHHHHTT-HHHHHHHHTTS-HHHHHHHHHHS-HHHHHHHHHHHGGG--HHHHHHS-HHHHHHHHHHS-HHHHHHHHHSS-TTGGGG-

Sequence (116 aa):
MRDPIESQFLQTIPATDAYALDRKAVAAVLYALDMSDQAQLLGLMSALHPADIADLLEQINAFDRRRLIDLYDKEFDGDILSELDESIREEVIAALRPDVLVEAVRDLESDEVVDL

Radius of gyration: 18.96 Å; chains: 1; bounding box: 69×28×41 Å

Foldseek 3Di:
DDDDDDDDDPPPPPPPPPQPDPPVLLVQLLVCLVVLPLVSNCVSPVVDDLLSVQVSLVPDDLVSNLSSQVSCALVDALSNLLNHDPVSSVSSCVSHDPVSNVVNLVVDDPVSNVVD